Protein AF-A0A094E799-F1 (afdb_monomer_lite)

Foldseek 3Di:
DPCVVVVVVVVVVVVVPDLVPDPDRPPDLVVVLVCQLVVQLVVQLCQQVVQDDDDSVQSSCLSNCLLVVVPDHPDDLVVGDPSNNVSSVVNNVCNDPVNSVVVVVVVVVVVVVVVVVVVVVVVVD

Structure (mmCIF, N/CA/C/O backbone):
data_AF-A0A094E799-F1
#
_entry.id   AF-A0A094E799-F1
#
loop_
_atom_site.group_PDB
_atom_site.id
_atom_site.type_symbol
_atom_site.label_atom_id
_atom_site.label_alt_id
_atom_site.label_comp_id
_atom_site.label_asym_id
_atom_site.label_entity_id
_atom_site.label_seq_id
_atom_site.pdbx_PDB_ins_code
_atom_site.Cartn_x
_atom_site.Cartn_y
_atom_site.Cartn_z
_atom_site.occupancy
_atom_site.B_iso_or_equiv
_atom_site.auth_seq_id
_atom_site.auth_comp_id
_atom_site.auth_asym_id
_atom_site.auth_atom_id
_atom_site.pdbx_PDB_model_num
ATOM 1 N N . MET A 1 1 ? -32.078 24.630 -18.589 1.00 57.56 1 MET A N 1
ATOM 2 C CA . MET A 1 1 ? -30.905 25.441 -18.179 1.00 57.56 1 MET A CA 1
ATOM 3 C C . MET A 1 1 ? -30.217 24.934 -16.898 1.00 57.56 1 MET A C 1
ATOM 5 O O . MET A 1 1 ? -29.071 25.290 -16.691 1.00 57.56 1 MET A O 1
ATOM 9 N N . MET A 1 2 ? -30.836 24.049 -16.093 1.00 59.53 2 MET A N 1
ATOM 10 C CA . MET A 1 2 ? -30.282 23.563 -14.807 1.00 59.53 2 MET A CA 1
ATOM 11 C C . MET A 1 2 ? -29.354 22.329 -14.870 1.00 59.53 2 MET A C 1
ATOM 13 O O . MET A 1 2 ? -28.661 22.052 -13.902 1.00 59.53 2 MET A O 1
ATOM 17 N N . LEU A 1 3 ? -29.304 21.588 -15.987 1.00 65.38 3 LEU A N 1
ATOM 1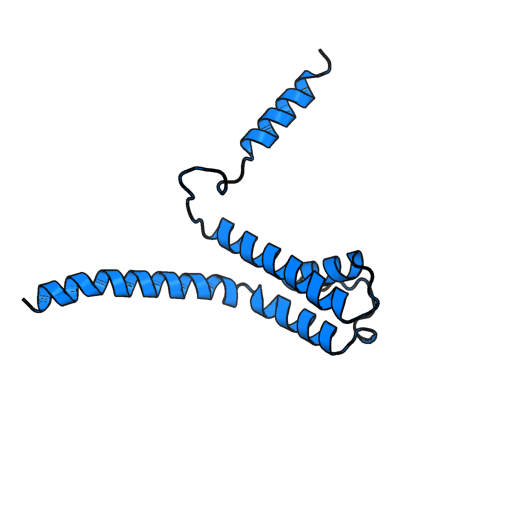8 C CA . LEU A 1 3 ? -28.514 20.344 -16.101 1.00 65.38 3 LEU A CA 1
ATOM 19 C C . LEU A 1 3 ? -27.135 20.515 -16.763 1.00 65.38 3 LEU A C 1
ATOM 21 O O . LEU A 1 3 ? -26.344 19.578 -16.760 1.00 65.38 3 LEU A O 1
ATOM 25 N N . LYS A 1 4 ? -26.819 21.702 -17.303 1.00 69.00 4 LYS A N 1
ATOM 26 C CA . LYS A 1 4 ? -25.503 22.000 -17.899 1.00 69.00 4 LYS A CA 1
ATOM 27 C C . LYS A 1 4 ? -24.317 21.706 -16.961 1.00 69.00 4 LYS A C 1
ATOM 29 O O . LYS A 1 4 ? -23.432 20.979 -17.398 1.00 69.00 4 LYS A O 1
ATOM 34 N N . PRO A 1 5 ? -24.318 22.131 -15.679 1.00 72.81 5 PRO A N 1
ATOM 35 C CA . PRO A 1 5 ? -23.196 21.829 -14.787 1.00 72.81 5 PRO A CA 1
ATOM 36 C C . PRO A 1 5 ? -23.013 20.323 -14.547 1.00 72.81 5 PRO A C 1
ATOM 38 O O . PRO A 1 5 ? -21.885 19.853 -14.468 1.00 72.81 5 PRO A O 1
ATOM 41 N N . PHE A 1 6 ? -24.094 19.537 -14.505 1.00 71.94 6 PHE A N 1
ATOM 42 C CA . PHE A 1 6 ? -24.000 18.079 -14.366 1.00 71.94 6 PHE A CA 1
ATOM 43 C C . PHE A 1 6 ? -23.422 17.405 -15.616 1.00 71.94 6 PHE A C 1
ATOM 45 O O . PHE A 1 6 ? -22.655 16.451 -15.501 1.00 71.94 6 PHE A O 1
ATOM 52 N N . VAL A 1 7 ? -23.757 17.913 -16.804 1.00 74.75 7 VAL A N 1
ATOM 53 C CA . VAL A 1 7 ? -23.215 17.422 -18.078 1.00 74.75 7 VAL A CA 1
ATOM 54 C C . VAL A 1 7 ? -21.727 17.765 -18.203 1.00 74.75 7 VAL A C 1
ATOM 56 O O . VAL A 1 7 ? -20.934 16.898 -18.566 1.00 74.75 7 VAL A O 1
ATOM 59 N N . ASP A 1 8 ? -21.317 18.972 -17.813 1.00 75.69 8 ASP A N 1
ATOM 60 C CA . ASP A 1 8 ? -19.907 19.385 -17.829 1.00 75.69 8 ASP A CA 1
ATOM 61 C C . ASP A 1 8 ? -19.062 18.594 -16.817 1.00 75.69 8 ASP A C 1
ATOM 63 O O . ASP A 1 8 ? -17.959 18.143 -17.141 1.00 75.69 8 ASP A O 1
ATOM 67 N N . VAL A 1 9 ? -19.607 18.329 -15.622 1.00 75.56 9 VAL A N 1
ATOM 68 C CA . VAL A 1 9 ? -18.997 17.432 -14.625 1.00 75.56 9 VAL A CA 1
ATOM 69 C C . VAL A 1 9 ? -18.879 16.010 -15.174 1.00 75.56 9 VAL A C 1
ATOM 71 O O . VAL A 1 9 ? -17.828 15.386 -15.038 1.00 75.56 9 VAL A O 1
ATOM 74 N N . TRP A 1 10 ? -19.905 15.500 -15.859 1.00 72.94 10 TRP A N 1
ATOM 75 C CA . TRP A 1 10 ? -19.864 14.177 -16.485 1.00 72.94 10 TRP A CA 1
ATOM 76 C C . TRP A 1 10 ? -18.783 14.076 -17.571 1.00 72.94 10 TRP A C 1
ATOM 78 O O . TRP A 1 10 ? -18.070 13.072 -17.649 1.00 72.94 10 TRP A O 1
ATOM 88 N N . HIS A 1 11 ? -18.598 15.125 -18.375 1.00 69.50 11 HIS A N 1
ATOM 89 C CA . HIS A 1 11 ? -17.517 15.190 -19.359 1.00 69.50 11 HIS A CA 1
ATOM 90 C C . HIS A 1 11 ? -16.130 15.270 -18.703 1.00 69.50 11 HIS A C 1
ATOM 92 O O . HIS A 1 11 ? -15.216 14.588 -19.170 1.00 69.50 11 HIS A O 1
ATOM 98 N N . HIS A 1 12 ? -15.979 15.999 -17.592 1.00 69.12 12 HIS A N 1
ATOM 99 C CA . HIS A 1 12 ? -14.737 16.038 -16.806 1.00 69.12 12 HIS A CA 1
ATOM 100 C C . HIS A 1 12 ? -14.394 14.680 -16.179 1.00 69.12 12 HIS A C 1
ATOM 102 O O . HIS A 1 12 ? -13.254 14.221 -16.258 1.00 69.12 12 HIS A O 1
ATOM 108 N N . VAL A 1 13 ? -15.387 13.987 -15.617 1.00 67.56 13 VAL A N 1
ATOM 109 C CA . VAL A 1 13 ? -15.223 12.642 -15.044 1.00 67.56 13 VAL A CA 1
ATOM 110 C C . VAL A 1 13 ? -14.862 11.625 -16.129 1.00 67.56 13 VAL A C 1
ATOM 112 O O . VAL A 1 13 ? -13.985 10.786 -15.934 1.00 67.56 13 VAL A O 1
ATOM 115 N N . LYS A 1 14 ? -15.478 11.723 -17.312 1.00 62.44 14 LYS A N 1
ATOM 116 C CA . LYS A 1 14 ? -15.166 10.852 -18.454 1.00 62.44 14 LYS A CA 1
ATOM 117 C C . LYS A 1 14 ? -13.791 11.151 -19.067 1.00 62.44 14 LYS A C 1
ATOM 119 O O . LYS A 1 14 ? -13.183 10.239 -19.627 1.00 62.44 14 LYS A O 1
ATOM 124 N N . ALA A 1 15 ? -13.304 12.391 -18.957 1.00 62.28 15 ALA A N 1
ATOM 125 C CA . ALA A 1 15 ? -11.962 12.807 -19.370 1.00 62.28 15 ALA A CA 1
ATOM 126 C C . ALA A 1 15 ? -10.875 12.365 -18.377 1.00 62.28 15 ALA A C 1
ATOM 128 O O . ALA A 1 15 ? -9.779 12.011 -18.803 1.00 62.28 15 ALA A O 1
ATOM 129 N N . MET A 1 16 ? -11.201 12.239 -17.086 1.00 59.53 16 MET A N 1
ATOM 130 C CA . MET A 1 16 ? -10.401 11.505 -16.094 1.00 59.53 16 MET A CA 1
ATOM 131 C C . MET A 1 16 ? -10.486 9.982 -16.287 1.00 59.53 16 MET A C 1
ATOM 133 O O . MET A 1 16 ? -10.389 9.221 -15.325 1.00 59.53 16 MET A O 1
ATOM 137 N N . LYS A 1 17 ? -10.666 9.501 -17.527 1.00 55.44 17 LYS A N 1
ATOM 138 C CA . LYS A 1 17 ? -10.564 8.074 -17.812 1.00 55.44 17 LYS A CA 1
ATOM 139 C C . LYS A 1 17 ? -9.126 7.657 -17.514 1.00 55.44 17 LYS A C 1
ATOM 141 O O . LYS A 1 17 ? -8.200 8.113 -18.187 1.00 55.44 17 LYS A O 1
ATOM 146 N N . PRO A 1 18 ? -8.914 6.799 -16.519 1.00 57.00 18 PRO A N 1
ATOM 147 C CA . PRO A 1 18 ? -7.571 6.416 -16.147 1.00 57.00 18 PRO A CA 1
ATOM 148 C C . PRO A 1 18 ? -6.931 5.614 -17.288 1.00 57.00 18 PRO A C 1
ATOM 150 O O . PRO A 1 18 ? -7.583 4.812 -17.963 1.00 57.00 18 PRO A O 1
ATOM 153 N N . SER A 1 19 ? -5.637 5.856 -17.513 1.00 52.94 19 SER A N 1
ATOM 154 C CA . SER A 1 19 ? -4.846 5.330 -18.643 1.00 52.94 19 SER A CA 1
ATOM 155 C C . SER A 1 19 ? -4.924 3.800 -18.814 1.00 52.94 19 SER A C 1
ATOM 157 O O . SER A 1 19 ? -4.703 3.277 -19.905 1.00 52.94 19 SER A O 1
ATOM 159 N N . PHE A 1 20 ? -5.322 3.070 -17.766 1.00 53.69 20 PHE A N 1
ATOM 160 C CA . PHE A 1 20 ? -5.500 1.618 -17.797 1.00 53.69 20 PHE A CA 1
ATOM 161 C C . PHE A 1 20 ? -6.601 1.121 -18.749 1.00 53.69 20 PHE A C 1
ATOM 163 O O . PHE A 1 20 ? -6.562 -0.038 -19.145 1.00 53.69 20 PHE A O 1
ATOM 170 N N . LEU A 1 21 ? -7.568 1.962 -19.141 1.00 55.44 21 LEU A N 1
ATOM 171 C CA . LEU A 1 21 ? -8.660 1.577 -20.054 1.00 55.44 21 LEU A CA 1
ATOM 172 C C . LEU A 1 21 ? -8.383 1.958 -21.523 1.00 55.44 21 LEU A C 1
ATOM 174 O O . LEU A 1 21 ? -9.285 1.938 -22.363 1.00 55.44 21 LEU A O 1
ATOM 178 N N . SER A 1 22 ? -7.147 2.348 -21.843 1.00 53.16 22 SER A N 1
ATOM 179 C CA . SER A 1 22 ? -6.720 2.646 -23.209 1.00 53.16 22 SER A CA 1
ATOM 180 C C . SER A 1 22 ? -6.119 1.407 -23.878 1.00 53.16 22 SER A C 1
ATOM 182 O O . SER A 1 22 ? -5.351 0.670 -23.267 1.00 53.16 22 SER A O 1
ATOM 184 N N . ARG A 1 23 ? -6.407 1.206 -25.173 1.00 55.06 23 ARG A N 1
ATOM 185 C CA . ARG A 1 23 ? -5.874 0.105 -26.009 1.00 55.06 23 ARG A CA 1
ATOM 186 C C . ARG A 1 23 ? -4.338 0.068 -26.107 1.00 55.06 23 ARG A C 1
ATOM 188 O O . ARG A 1 23 ? -3.795 -0.915 -26.598 1.00 55.06 23 ARG A O 1
ATOM 195 N N . LYS A 1 24 ? -3.644 1.124 -25.668 1.00 51.53 24 LYS A N 1
ATOM 196 C CA . LYS A 1 24 ? -2.181 1.191 -25.546 1.00 51.53 24 LYS A CA 1
ATOM 197 C C . LYS A 1 24 ? -1.825 1.547 -24.096 1.00 51.53 24 LYS A C 1
ATOM 199 O O . LYS A 1 24 ? -1.644 2.730 -23.808 1.00 51.53 24 LYS A O 1
ATOM 204 N N . PRO A 1 25 ? -1.781 0.573 -23.171 1.00 54.31 25 PRO A N 1
ATOM 205 C CA . PRO A 1 25 ? -1.418 0.844 -21.788 1.00 54.31 25 PRO A CA 1
ATOM 206 C C . PRO A 1 25 ? 0.038 1.314 -21.740 1.00 54.31 25 PRO A C 1
ATOM 208 O O . PRO A 1 25 ? 0.969 0.543 -21.962 1.00 54.31 25 PRO A O 1
ATOM 211 N N . HIS A 1 26 ? 0.241 2.603 -21.477 1.00 57.41 26 HIS A N 1
ATOM 212 C CA . HIS A 1 26 ? 1.562 3.115 -21.145 1.00 57.41 26 HIS A CA 1
ATOM 213 C C . HIS A 1 26 ? 1.805 2.784 -19.672 1.00 57.41 26 HIS A C 1
ATOM 215 O O . HIS A 1 26 ? 1.191 3.388 -18.789 1.00 57.41 26 HIS A O 1
ATOM 221 N N . PHE A 1 27 ? 2.642 1.778 -19.405 1.00 63.16 27 PHE A N 1
ATOM 222 C CA . PHE A 1 27 ? 3.041 1.393 -18.051 1.00 63.16 27 PHE A CA 1
ATOM 223 C C . PHE A 1 27 ? 3.899 2.503 -17.435 1.00 63.16 27 PHE A C 1
ATOM 225 O O . PHE A 1 27 ? 5.126 2.470 -17.459 1.00 63.16 27 PHE A O 1
ATOM 232 N N . ASN A 1 28 ? 3.230 3.520 -16.900 1.00 76.19 28 ASN A N 1
ATOM 233 C CA . ASN A 1 28 ? 3.860 4.560 -16.108 1.00 76.19 28 ASN A CA 1
ATOM 234 C C . ASN A 1 28 ? 4.189 4.013 -14.723 1.00 76.19 28 ASN A C 1
ATOM 236 O O . ASN A 1 28 ? 3.360 3.348 -14.098 1.00 76.19 28 ASN A O 1
ATOM 240 N N . PHE A 1 29 ? 5.367 4.378 -14.217 1.00 79.75 29 PHE A N 1
ATOM 241 C CA . PHE A 1 29 ? 5.786 4.072 -12.849 1.00 79.75 29 PHE A CA 1
ATOM 242 C C . PHE A 1 29 ? 4.703 4.444 -11.826 1.00 79.75 29 PHE A C 1
ATOM 244 O O . PHE A 1 29 ? 4.348 3.636 -10.977 1.00 79.75 29 PHE A O 1
ATOM 251 N N . ILE A 1 30 ? 4.106 5.628 -11.989 1.00 82.94 30 ILE A N 1
ATOM 252 C CA . ILE A 1 30 ? 3.041 6.152 -11.127 1.00 82.94 30 ILE A CA 1
ATOM 253 C C . ILE A 1 30 ? 1.822 5.217 -11.098 1.00 82.94 30 ILE A C 1
ATOM 255 O O . ILE A 1 30 ? 1.265 4.953 -10.038 1.00 82.94 30 ILE A O 1
ATOM 259 N N . THR A 1 31 ? 1.412 4.679 -12.248 1.00 83.25 31 THR A N 1
ATOM 260 C CA . THR A 1 31 ? 0.252 3.784 -12.326 1.00 83.25 31 THR A CA 1
ATOM 261 C C . THR A 1 31 ? 0.524 2.477 -11.587 1.00 83.25 31 THR A C 1
ATOM 263 O O . THR A 1 31 ? -0.293 2.064 -10.771 1.00 83.25 31 THR A O 1
ATOM 266 N N . VAL A 1 32 ? 1.687 1.860 -11.817 1.00 85.50 32 VAL A N 1
ATOM 267 C CA . VAL A 1 32 ? 2.089 0.618 -11.133 1.00 85.50 32 VAL A CA 1
ATOM 268 C C . VAL A 1 32 ? 2.216 0.838 -9.625 1.00 85.50 32 VAL A C 1
ATOM 270 O O . VAL A 1 32 ? 1.739 0.021 -8.844 1.00 85.50 32 VAL A O 1
ATOM 273 N N . HIS A 1 33 ? 2.790 1.968 -9.217 1.00 87.06 33 HIS A N 1
ATOM 274 C CA . HIS A 1 33 ? 2.924 2.354 -7.817 1.00 87.06 33 HIS A CA 1
ATOM 275 C C . HIS A 1 33 ? 1.566 2.483 -7.110 1.00 87.06 33 HIS A C 1
ATOM 277 O O . HIS A 1 33 ? 1.379 1.917 -6.034 1.00 87.06 33 HIS A O 1
ATOM 283 N N . TYR A 1 34 ? 0.586 3.155 -7.724 1.00 88.25 34 TYR A N 1
ATOM 284 C CA . TYR A 1 34 ? -0.756 3.244 -7.143 1.00 88.25 34 TYR A CA 1
ATOM 285 C C . TYR A 1 34 ? -1.461 1.889 -7.083 1.00 88.25 34 TYR A C 1
ATOM 287 O O . TYR A 1 34 ? -2.081 1.581 -6.067 1.00 88.25 34 TYR A O 1
ATOM 295 N N . PHE A 1 35 ? -1.338 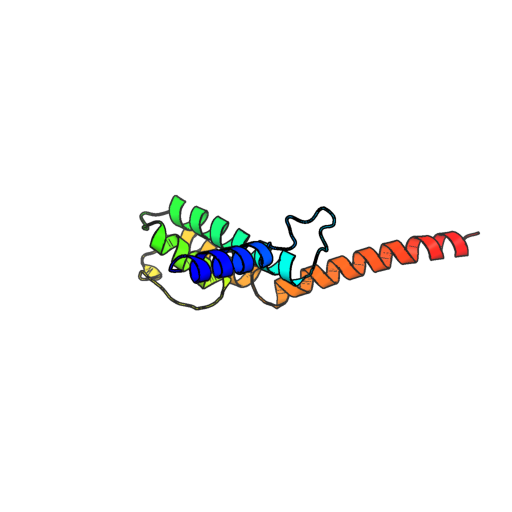1.055 -8.121 1.00 89.50 35 PHE A N 1
ATOM 296 C CA . PHE A 1 35 ? -1.877 -0.308 -8.085 1.00 89.50 35 PHE A CA 1
ATOM 297 C C . PHE A 1 35 ? -1.256 -1.142 -6.962 1.00 89.50 35 PHE A C 1
ATOM 299 O O . PHE A 1 35 ? -1.974 -1.885 -6.297 1.00 89.50 35 PHE A O 1
ATOM 306 N N . TRP A 1 36 ? 0.047 -0.991 -6.721 1.00 90.31 36 TRP A N 1
ATOM 307 C CA . TRP A 1 36 ? 0.750 -1.674 -5.640 1.00 90.31 36 TRP A CA 1
ATOM 308 C C . TRP A 1 36 ? 0.228 -1.263 -4.260 1.00 90.31 36 TRP A C 1
ATOM 310 O O . TRP A 1 36 ? -0.148 -2.125 -3.469 1.00 90.31 36 TRP A O 1
ATOM 320 N N . ILE A 1 37 ? 0.131 0.044 -3.991 1.00 92.19 37 ILE A N 1
ATOM 321 C CA . ILE A 1 37 ? -0.352 0.557 -2.699 1.00 92.19 37 ILE A CA 1
ATOM 322 C C . ILE A 1 37 ? -1.817 0.180 -2.468 1.00 92.19 37 ILE A C 1
ATOM 324 O O . ILE A 1 37 ? -2.157 -0.321 -1.399 1.00 92.19 37 ILE A O 1
ATOM 328 N N . ILE A 1 38 ? -2.689 0.391 -3.459 1.00 93.12 38 ILE A N 1
ATOM 329 C CA . ILE A 1 38 ? -4.119 0.073 -3.337 1.00 93.12 38 ILE A CA 1
ATOM 330 C C . ILE A 1 38 ? -4.315 -1.440 -3.192 1.00 93.12 38 ILE A C 1
ATOM 332 O O . ILE A 1 38 ? -5.092 -1.881 -2.348 1.00 93.12 38 ILE A O 1
ATOM 336 N N . GLY A 1 39 ? -3.584 -2.242 -3.970 1.00 93.81 39 GLY A N 1
ATOM 337 C CA . GLY A 1 39 ? -3.620 -3.699 -3.881 1.00 93.81 39 GLY A CA 1
ATOM 338 C C . GLY A 1 39 ? -3.197 -4.202 -2.502 1.00 93.81 39 GLY A C 1
ATOM 339 O O . GLY A 1 39 ? -3.917 -4.996 -1.900 1.00 93.81 39 GLY A O 1
ATOM 340 N N . LEU A 1 40 ? -2.084 -3.697 -1.961 1.00 94.19 40 LEU A N 1
ATOM 341 C CA . LEU A 1 40 ? -1.624 -4.050 -0.616 1.00 94.19 40 LEU A CA 1
ATOM 342 C C . LEU A 1 40 ? -2.572 -3.569 0.483 1.00 94.19 40 LEU A C 1
ATOM 344 O O . LEU A 1 40 ? -2.792 -4.311 1.435 1.00 94.19 40 LEU A O 1
ATOM 348 N N . ALA A 1 41 ? -3.178 -2.388 0.350 1.00 94.62 41 ALA A N 1
ATOM 349 C CA . ALA A 1 41 ? -4.156 -1.897 1.320 1.00 94.62 41 ALA A CA 1
ATOM 350 C C . ALA A 1 41 ? -5.402 -2.795 1.368 1.00 94.62 41 ALA A C 1
ATOM 352 O O . ALA A 1 41 ? -5.875 -3.145 2.450 1.00 94.62 41 ALA A O 1
ATOM 353 N N . LEU A 1 42 ? -5.905 -3.228 0.206 1.00 94.94 42 LEU A N 1
ATOM 354 C CA . LEU A 1 42 ? -7.041 -4.146 0.128 1.00 94.94 42 LEU A CA 1
ATOM 355 C C . LEU A 1 42 ? -6.680 -5.537 0.661 1.00 94.94 42 LEU A C 1
ATOM 357 O O . LEU A 1 42 ? -7.414 -6.068 1.495 1.00 94.94 42 LEU A O 1
ATOM 361 N N . LEU A 1 43 ? -5.539 -6.101 0.256 1.00 93.88 43 LEU A N 1
ATOM 362 C CA . LEU A 1 43 ? -5.065 -7.393 0.764 1.00 93.88 43 LEU A CA 1
ATOM 363 C C . LEU A 1 43 ? -4.834 -7.356 2.279 1.00 93.88 43 LEU A C 1
ATOM 365 O O . LEU A 1 43 ? -5.292 -8.244 2.997 1.00 93.88 43 LEU A O 1
ATOM 369 N N . GLY A 1 44 ? -4.192 -6.300 2.776 1.00 92.38 44 GLY A N 1
ATOM 370 C CA . GLY A 1 44 ? -3.991 -6.058 4.201 1.00 92.38 44 GLY A CA 1
ATOM 371 C C . GLY A 1 44 ? -5.308 -5.971 4.967 1.00 92.38 44 GLY A C 1
ATOM 372 O O . GLY A 1 44 ? -5.438 -6.589 6.021 1.00 92.38 44 GLY A O 1
ATOM 373 N N . SER A 1 45 ? -6.315 -5.285 4.413 1.00 93.00 45 SER A N 1
ATOM 374 C CA . SER A 1 45 ? -7.632 -5.165 5.055 1.00 93.00 45 SER A CA 1
ATOM 375 C C . SER A 1 45 ? -8.319 -6.522 5.224 1.00 93.00 45 SER A C 1
ATOM 377 O O . SER A 1 45 ? -8.902 -6.790 6.272 1.00 93.00 45 SER A O 1
ATOM 379 N N . ILE A 1 46 ? -8.192 -7.411 4.233 1.00 92.88 46 ILE A N 1
ATOM 380 C CA . ILE A 1 46 ? -8.757 -8.766 4.271 1.00 92.88 46 ILE A CA 1
ATOM 381 C C . ILE A 1 46 ? -8.012 -9.623 5.303 1.00 92.88 46 ILE A C 1
ATOM 383 O O . ILE A 1 46 ? -8.641 -10.308 6.111 1.00 92.88 46 ILE A O 1
ATOM 387 N N . LEU A 1 47 ? -6.678 -9.568 5.325 1.00 91.81 47 LEU A N 1
ATOM 388 C CA . LEU A 1 47 ? -5.866 -10.325 6.285 1.00 91.81 47 LEU A CA 1
ATOM 389 C C . LEU A 1 47 ? -6.154 -9.916 7.735 1.00 91.81 47 LEU A C 1
ATOM 391 O O . LEU A 1 47 ? -6.306 -10.778 8.600 1.00 91.81 47 LEU A O 1
ATOM 395 N N . VAL A 1 48 ? -6.278 -8.613 7.995 1.00 91.56 48 VAL A N 1
ATOM 396 C CA . VAL A 1 48 ? -6.591 -8.093 9.333 1.00 91.56 48 VAL A CA 1
ATOM 397 C C . VAL A 1 48 ? -8.030 -8.430 9.727 1.00 91.56 48 VAL A C 1
ATOM 399 O O . VAL A 1 48 ? -8.272 -8.812 10.869 1.00 91.56 48 VAL A O 1
ATOM 402 N N . PHE A 1 49 ? -8.983 -8.352 8.796 1.00 90.75 49 PHE A N 1
ATOM 403 C CA . PHE A 1 49 ? -10.387 -8.671 9.067 1.00 90.75 49 PHE A CA 1
ATOM 404 C C . PHE A 1 49 ? -10.620 -10.160 9.368 1.00 90.75 49 PHE A C 1
ATOM 406 O O . PHE A 1 49 ? -11.368 -10.497 10.276 1.00 90.75 49 PHE A O 1
ATOM 413 N N . THR A 1 50 ? -9.971 -11.064 8.631 1.00 86.12 50 THR A N 1
ATOM 414 C CA . THR A 1 50 ? -10.200 -12.519 8.763 1.00 86.12 50 THR A CA 1
ATOM 415 C C . THR A 1 50 ? -9.691 -13.121 10.073 1.00 86.12 50 THR A C 1
ATOM 417 O O . THR A 1 50 ? -10.141 -14.194 10.466 1.00 86.12 50 THR A O 1
ATOM 420 N N . THR A 1 51 ? -8.764 -12.453 10.759 1.00 80.94 51 THR A N 1
ATOM 421 C CA . THR A 1 51 ? -8.051 -13.006 11.925 1.00 80.94 51 THR A CA 1
ATOM 422 C C . THR A 1 51 ? -8.490 -12.456 13.282 1.00 80.94 51 THR A C 1
ATOM 424 O O . THR A 1 51 ? -7.948 -12.871 14.311 1.00 80.94 51 THR A O 1
ATOM 427 N N . GLY A 1 52 ? -9.494 -11.575 13.331 1.00 74.75 52 GLY A N 1
ATOM 428 C CA . GLY A 1 52 ? -10.018 -11.054 14.595 1.00 74.75 52 GLY A CA 1
ATOM 429 C C . GLY A 1 52 ? -11.395 -10.406 14.473 1.00 74.75 52 GLY A C 1
ATOM 430 O O . GLY A 1 52 ? -11.897 -10.175 13.378 1.00 74.75 52 GLY A O 1
ATOM 431 N N . GLN A 1 53 ? -12.010 -10.083 15.613 1.00 79.44 53 GLN A N 1
ATOM 432 C CA . GLN A 1 53 ? -13.325 -9.430 15.677 1.00 79.44 53 GLN A CA 1
ATOM 433 C C . GLN A 1 53 ? -13.235 -7.906 15.481 1.00 79.44 53 GLN A C 1
ATOM 435 O O . GLN A 1 53 ? -13.734 -7.128 16.291 1.00 79.44 53 GLN A O 1
ATOM 440 N N . LEU A 1 54 ? -12.575 -7.467 14.409 1.00 87.12 54 LEU A N 1
ATOM 441 C CA . LEU A 1 54 ? -12.553 -6.058 14.019 1.00 87.12 54 LEU A CA 1
ATOM 442 C C . LEU A 1 54 ? -13.666 -5.762 13.021 1.00 87.12 54 LEU A C 1
ATOM 444 O O . LEU A 1 54 ? -13.942 -6.554 12.118 1.00 87.12 54 LEU A O 1
ATOM 448 N N . LYS A 1 55 ? -14.276 -4.579 13.132 1.00 90.81 55 LYS A N 1
ATOM 449 C CA . LYS A 1 55 ? -15.158 -4.096 12.068 1.00 90.81 55 LYS A CA 1
ATOM 450 C C . LYS A 1 55 ? -14.324 -3.922 10.803 1.00 90.81 55 LYS A C 1
ATOM 452 O O . LYS A 1 55 ? -13.199 -3.429 10.852 1.00 90.81 55 LYS A O 1
ATOM 457 N N . TYR A 1 56 ? -14.893 -4.274 9.653 1.00 90.75 56 TYR A N 1
ATOM 458 C CA . TYR A 1 56 ? -14.182 -4.176 8.375 1.00 90.75 56 TYR A CA 1
ATOM 459 C C . TYR A 1 56 ? -13.669 -2.755 8.085 1.00 90.75 56 TYR A C 1
ATOM 461 O O . TYR A 1 56 ? -12.586 -2.587 7.537 1.00 90.75 56 TYR A O 1
ATOM 469 N N . ILE A 1 57 ? -14.415 -1.730 8.508 1.00 92.94 57 ILE A N 1
ATOM 470 C CA . ILE A 1 57 ? -14.026 -0.320 8.357 1.00 92.94 57 ILE A CA 1
ATOM 471 C C . ILE A 1 57 ? -12.738 -0.022 9.134 1.00 92.94 57 ILE A C 1
ATOM 473 O O . ILE A 1 57 ? -11.843 0.626 8.598 1.00 92.94 57 ILE A O 1
ATOM 477 N N . ASP A 1 58 ? -12.615 -0.551 10.353 1.00 92.06 58 ASP A N 1
ATOM 478 C CA . ASP A 1 58 ? -11.415 -0.394 11.175 1.00 92.06 58 ASP A CA 1
ATOM 479 C C . ASP A 1 58 ? -10.237 -1.140 10.545 1.00 92.06 58 ASP A C 1
ATOM 481 O O . ASP A 1 58 ? -9.154 -0.580 10.411 1.00 92.06 58 ASP A O 1
ATOM 485 N N . ALA A 1 59 ? -10.459 -2.366 10.062 1.00 92.62 59 ALA A N 1
ATOM 486 C CA . ALA A 1 59 ? -9.435 -3.145 9.365 1.00 92.62 59 ALA A CA 1
ATOM 487 C C . ALA A 1 59 ? -8.941 -2.454 8.079 1.00 92.62 59 ALA A C 1
ATOM 489 O O . ALA A 1 59 ? -7.740 -2.436 7.804 1.00 92.62 59 ALA A O 1
ATOM 490 N N . LEU A 1 60 ? -9.846 -1.851 7.303 1.00 94.38 60 LEU A N 1
ATOM 491 C CA . LEU A 1 60 ? -9.499 -1.086 6.107 1.00 94.38 60 LEU A CA 1
ATOM 492 C C . LEU A 1 60 ? -8.738 0.195 6.458 1.00 94.38 60 LEU A C 1
ATOM 494 O O . LEU A 1 60 ? -7.760 0.526 5.785 1.00 94.38 60 LEU A O 1
ATOM 498 N N . PHE A 1 61 ? -9.150 0.899 7.512 1.00 94.25 61 PHE A N 1
ATOM 499 C CA . PHE A 1 61 ? -8.458 2.096 7.981 1.00 94.25 61 PHE A CA 1
ATOM 500 C C . PHE A 1 61 ? -7.040 1.764 8.456 1.00 94.25 61 PHE A C 1
ATOM 502 O O . PHE A 1 61 ? -6.086 2.414 8.038 1.00 94.25 61 PHE A O 1
ATOM 509 N N . PHE A 1 62 ? -6.878 0.696 9.238 1.00 93.44 62 PHE A N 1
ATOM 510 C CA . PHE A 1 62 ? -5.568 0.212 9.662 1.00 93.44 62 PHE A CA 1
ATOM 511 C C . PHE A 1 62 ? -4.689 -0.195 8.481 1.00 93.44 62 PHE A C 1
ATOM 513 O O . PHE A 1 62 ? -3.552 0.253 8.382 1.00 93.44 62 PHE A O 1
ATOM 520 N N . ALA A 1 63 ? -5.202 -1.001 7.549 1.00 94.25 63 ALA A N 1
ATOM 521 C CA . ALA A 1 63 ? -4.412 -1.466 6.413 1.00 94.25 63 ALA A CA 1
ATOM 522 C C . ALA A 1 63 ? -4.009 -0.322 5.469 1.00 94.25 63 ALA A C 1
ATOM 524 O O . ALA A 1 63 ? -2.858 -0.255 5.032 1.00 94.25 63 ALA A O 1
ATOM 525 N N . SER A 1 64 ? -4.932 0.598 5.175 1.00 94.88 64 SER A N 1
ATOM 526 C CA . SER A 1 64 ? -4.638 1.778 4.354 1.00 94.88 64 SER A CA 1
ATOM 527 C C . SER A 1 64 ? -3.692 2.749 5.063 1.00 94.88 64 SER A C 1
ATOM 529 O O . SER A 1 64 ? -2.744 3.216 4.435 1.00 94.88 64 SER A O 1
ATOM 531 N N . GLY A 1 65 ? -3.878 2.984 6.364 1.00 93.81 65 GLY A N 1
ATOM 532 C CA . GLY A 1 65 ? -2.995 3.796 7.203 1.00 93.81 65 GLY A CA 1
ATOM 533 C C . GLY A 1 65 ? -1.589 3.210 7.344 1.00 93.81 65 GLY A C 1
ATOM 534 O O . GLY A 1 65 ? -0.613 3.954 7.303 1.00 93.81 65 GLY A O 1
ATOM 535 N N . SER A 1 66 ? -1.463 1.885 7.426 1.00 93.88 66 SER A N 1
ATOM 536 C CA . SER A 1 66 ? -0.183 1.172 7.371 1.00 93.88 66 SER A CA 1
ATOM 537 C C . SER A 1 66 ? 0.486 1.318 6.002 1.00 93.88 66 SER A C 1
ATOM 539 O O . SER A 1 66 ? 1.672 1.628 5.928 1.00 93.88 66 SER A O 1
ATOM 541 N N . CYS A 1 67 ? -0.263 1.162 4.906 1.00 94.25 67 CYS A N 1
ATOM 542 C CA . CYS A 1 67 ? 0.280 1.302 3.551 1.00 94.25 67 CYS A CA 1
ATOM 543 C C . CYS A 1 67 ? 0.753 2.731 3.242 1.00 94.25 67 CYS A C 1
ATOM 545 O O . CYS A 1 67 ? 1.733 2.901 2.517 1.00 94.25 67 CYS A O 1
ATOM 547 N N . THR A 1 68 ? 0.083 3.747 3.790 1.00 92.62 68 THR A N 1
ATOM 548 C CA . THR A 1 68 ? 0.450 5.166 3.639 1.00 92.62 68 THR A CA 1
ATOM 549 C C . THR A 1 68 ? 1.348 5.689 4.757 1.00 92.62 68 THR A C 1
ATOM 551 O O . THR A 1 68 ? 1.782 6.835 4.690 1.00 92.62 68 THR A O 1
ATOM 554 N N . GLN A 1 69 ? 1.655 4.855 5.756 1.00 91.19 69 GLN A N 1
ATOM 555 C CA . GLN A 1 69 ? 2.483 5.188 6.918 1.00 91.19 69 GLN A CA 1
ATOM 556 C C . GLN A 1 69 ? 1.941 6.369 7.745 1.00 91.19 69 GLN A C 1
ATOM 558 O O . GLN A 1 69 ? 2.702 7.132 8.332 1.00 91.19 69 GLN A O 1
ATOM 563 N N . SER A 1 70 ? 0.615 6.512 7.825 1.00 90.69 70 SER A N 1
ATOM 564 C CA . SER A 1 70 ? -0.031 7.580 8.599 1.00 90.69 70 SER A CA 1
ATOM 565 C C . SER A 1 70 ? 0.082 7.385 10.116 1.00 90.69 70 SER A C 1
ATOM 567 O O . SER A 1 70 ? -0.013 8.366 10.849 1.00 90.69 70 SER A O 1
ATOM 569 N N . GLY A 1 71 ? 0.217 6.139 10.590 1.00 87.12 71 GLY A N 1
ATOM 570 C CA . GLY A 1 71 ? 0.358 5.815 12.018 1.00 87.12 71 GLY A CA 1
ATOM 571 C C . GLY A 1 71 ? -0.897 6.035 12.875 1.00 87.12 71 GLY A C 1
ATOM 572 O O . GLY A 1 71 ? -0.792 6.117 14.096 1.00 87.12 71 GLY A O 1
ATOM 573 N N . LEU A 1 72 ? -2.074 6.161 12.255 1.00 90.25 72 LEU A N 1
ATOM 574 C CA . LEU A 1 72 ? -3.344 6.359 12.954 1.00 90.25 72 LEU A CA 1
ATOM 575 C C . LEU A 1 72 ? -3.982 5.017 13.332 1.00 90.25 72 LEU A C 1
ATOM 577 O O . LEU A 1 72 ? -4.076 4.116 12.501 1.00 90.25 72 LEU A O 1
ATOM 581 N N . ASN A 1 73 ? -4.489 4.932 14.564 1.00 90.75 73 ASN A N 1
ATOM 582 C CA . ASN A 1 73 ? -5.092 3.724 15.124 1.00 90.75 73 ASN A CA 1
ATOM 583 C C . ASN A 1 73 ? -6.574 3.973 15.451 1.00 90.75 73 ASN A C 1
ATOM 585 O O . ASN A 1 73 ? -6.878 4.890 16.213 1.00 90.75 73 ASN A O 1
ATOM 589 N N . THR A 1 74 ? -7.496 3.174 14.901 1.00 90.06 74 THR A N 1
ATOM 590 C CA . THR A 1 74 ? -8.940 3.274 15.224 1.00 90.06 74 THR A CA 1
ATOM 591 C C . THR A 1 74 ? -9.319 2.510 16.487 1.00 90.06 74 THR A C 1
ATOM 593 O O . THR A 1 74 ? -10.246 2.902 17.191 1.00 90.06 74 THR A O 1
ATOM 596 N N . VAL A 1 75 ? -8.579 1.445 16.795 1.00 89.12 75 VAL A N 1
ATOM 597 C CA . VAL A 1 75 ? -8.633 0.726 18.071 1.00 89.12 75 VAL A CA 1
ATOM 598 C C . VAL A 1 75 ? -7.248 0.690 18.704 1.00 89.12 75 VAL A C 1
ATOM 600 O O . VAL A 1 75 ? -6.246 0.985 18.056 1.00 89.12 75 VAL A O 1
ATOM 603 N N . ASN A 1 76 ? -7.163 0.332 19.978 1.00 89.94 76 ASN A N 1
ATOM 604 C CA . ASN A 1 76 ? -5.869 0.184 20.624 1.00 89.94 76 ASN A C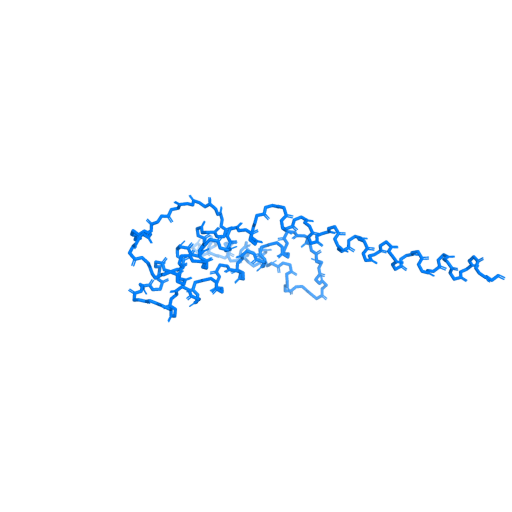A 1
ATOM 605 C C . ASN A 1 76 ? -5.093 -0.996 20.010 1.00 89.94 76 ASN A C 1
ATOM 607 O O . ASN A 1 76 ? -5.602 -2.111 19.911 1.00 89.94 76 ASN A O 1
ATOM 611 N N . PHE A 1 77 ? -3.848 -0.745 19.602 1.00 87.69 77 PHE A N 1
ATOM 612 C CA . PHE A 1 77 ? -3.014 -1.724 18.903 1.00 87.69 77 PHE A CA 1
ATOM 613 C C . PHE A 1 77 ? -2.658 -2.932 19.785 1.00 87.69 77 PHE A C 1
ATOM 615 O O . PHE A 1 77 ? -2.513 -4.041 19.278 1.00 87.69 77 PHE A O 1
ATOM 622 N N . ASN A 1 78 ? -2.572 -2.734 21.105 1.00 89.69 78 ASN A N 1
ATOM 623 C CA . ASN A 1 78 ? -2.279 -3.807 22.063 1.00 89.69 78 ASN A CA 1
ATOM 624 C C . ASN A 1 78 ? -3.417 -4.827 22.196 1.00 89.69 78 ASN A C 1
ATOM 626 O O . ASN A 1 78 ? -3.162 -5.964 22.580 1.00 89.69 78 ASN A O 1
ATOM 630 N N . ASP A 1 79 ? -4.646 -4.437 21.851 1.00 89.12 79 ASP A N 1
ATOM 631 C CA . ASP A 1 79 ? -5.817 -5.316 21.924 1.00 89.12 79 ASP A CA 1
ATOM 632 C C . ASP A 1 79 ? -5.963 -6.182 20.654 1.00 89.12 79 ASP A C 1
ATOM 634 O O . ASP A 1 79 ? -6.828 -7.056 20.579 1.00 89.12 79 ASP A O 1
ATOM 638 N N . LEU A 1 80 ? -5.117 -5.952 19.640 1.00 88.88 80 LEU A N 1
ATOM 639 C CA . LEU A 1 80 ? -5.101 -6.714 18.393 1.00 88.88 80 LEU A CA 1
ATOM 640 C C . LEU A 1 80 ? -4.404 -8.063 18.566 1.00 88.88 80 LEU A C 1
ATOM 642 O O . LEU A 1 80 ? -3.434 -8.200 19.310 1.00 88.88 80 LEU A O 1
ATOM 646 N N . ASN A 1 81 ? -4.834 -9.048 17.779 1.00 91.25 81 ASN A N 1
ATOM 647 C CA . ASN A 1 81 ? -4.169 -10.346 17.708 1.00 91.25 81 ASN A CA 1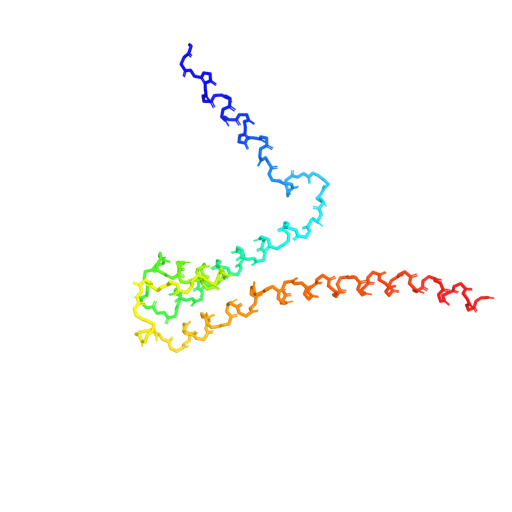
ATOM 648 C C . ASN A 1 81 ? -2.733 -10.181 17.175 1.00 91.25 81 ASN A C 1
ATOM 650 O O . ASN A 1 81 ? -2.495 -9.402 16.250 1.00 91.25 81 ASN A O 1
ATOM 654 N N . THR A 1 82 ? -1.779 -10.959 17.689 1.00 91.38 82 THR A N 1
ATOM 655 C CA . THR A 1 82 ? -0.384 -10.973 17.224 1.00 91.38 82 THR A CA 1
ATOM 656 C C . THR A 1 82 ? -0.270 -11.130 15.705 1.00 91.38 82 THR A C 1
ATOM 658 O O . THR A 1 82 ? 0.565 -10.474 15.088 1.00 91.38 82 THR A O 1
ATOM 661 N N . PHE A 1 83 ? -1.140 -11.923 15.068 1.00 91.06 83 PHE A N 1
ATOM 662 C CA . PHE A 1 83 ? -1.154 -12.025 13.604 1.00 91.06 83 PHE A CA 1
ATOM 663 C C . PHE A 1 83 ? -1.501 -10.689 12.925 1.00 91.06 83 PHE A C 1
ATOM 665 O O . PHE A 1 83 ? -0.819 -10.277 11.988 1.00 91.06 83 PHE A O 1
ATOM 672 N N . GLN A 1 84 ? -2.526 -9.984 13.416 1.00 91.06 84 GLN A N 1
ATOM 673 C CA . GLN A 1 84 ? -2.920 -8.673 12.890 1.00 91.06 84 GLN A CA 1
ATOM 674 C C . GLN A 1 84 ? -1.789 -7.657 13.074 1.00 91.06 84 GLN A C 1
ATOM 676 O O . GLN A 1 84 ? -1.483 -6.912 12.146 1.00 91.06 84 GLN A O 1
ATOM 681 N N . GLN A 1 85 ? -1.120 -7.675 14.230 1.00 92.69 85 GLN A N 1
ATOM 682 C CA . GLN A 1 85 ? 0.030 -6.811 14.505 1.00 92.69 85 GLN A CA 1
ATOM 683 C C . GLN A 1 85 ? 1.187 -7.071 13.527 1.00 92.69 85 GLN A C 1
ATOM 685 O O . GLN A 1 85 ? 1.739 -6.124 12.970 1.00 92.69 85 GLN A O 1
ATOM 690 N N . ILE A 1 86 ? 1.513 -8.341 13.252 1.00 93.69 86 ILE A N 1
ATOM 691 C CA . ILE A 1 86 ? 2.550 -8.715 12.275 1.00 93.69 86 ILE A CA 1
ATOM 692 C C . ILE A 1 86 ? 2.185 -8.209 10.875 1.00 93.69 86 ILE A C 1
ATOM 694 O O . ILE A 1 86 ? 3.023 -7.613 10.200 1.00 93.69 86 ILE A O 1
ATOM 698 N N . VAL A 1 87 ? 0.936 -8.394 10.436 1.00 93.06 87 VAL A N 1
ATOM 699 C CA . VAL A 1 87 ? 0.480 -7.902 9.125 1.00 93.06 87 VAL A CA 1
ATOM 700 C C . VAL A 1 87 ? 0.606 -6.379 9.043 1.00 93.06 87 VAL A C 1
ATOM 702 O O . VAL A 1 87 ? 1.171 -5.860 8.079 1.00 93.06 87 VAL A O 1
ATOM 705 N N . LEU A 1 88 ? 0.141 -5.659 10.067 1.00 92.94 88 LEU A N 1
ATOM 706 C CA . LEU A 1 88 ? 0.206 -4.195 10.126 1.00 92.94 88 LEU A CA 1
ATOM 707 C C . LEU A 1 88 ? 1.637 -3.656 10.215 1.00 92.94 88 LEU A C 1
ATOM 709 O O . LEU A 1 88 ? 1.871 -2.524 9.790 1.00 92.94 88 LEU A O 1
ATOM 713 N N . TYR A 1 89 ? 2.579 -4.463 10.703 1.00 92.75 89 TYR A N 1
ATOM 714 C CA . TYR A 1 89 ? 4.008 -4.160 10.727 1.00 92.75 89 TYR A CA 1
ATOM 715 C C . TYR A 1 89 ? 4.698 -4.425 9.378 1.00 92.75 89 TYR A C 1
ATOM 717 O O . TYR A 1 89 ? 5.570 -3.660 8.971 1.00 92.75 89 TYR A O 1
ATOM 725 N N . LEU A 1 90 ? 4.288 -5.461 8.639 1.00 93.69 90 LEU A N 1
ATOM 726 C CA . LEU A 1 90 ? 4.864 -5.799 7.330 1.00 93.69 90 LEU A CA 1
ATOM 727 C C . LEU A 1 90 ? 4.374 -4.887 6.198 1.00 93.69 90 LEU A C 1
ATOM 729 O O . LEU A 1 90 ? 5.160 -4.522 5.323 1.00 93.69 90 LEU A O 1
ATOM 733 N N . LEU A 1 91 ? 3.099 -4.486 6.211 1.00 94.00 91 LEU A N 1
ATOM 734 C CA . LEU A 1 91 ? 2.526 -3.580 5.205 1.00 94.00 91 LEU A CA 1
ATOM 735 C C . LEU A 1 91 ? 3.368 -2.308 4.958 1.00 94.00 91 LEU A C 1
ATOM 737 O O . LEU A 1 91 ? 3.737 -2.082 3.803 1.00 94.00 91 LEU A O 1
ATOM 741 N N . PRO A 1 92 ? 3.744 -1.508 5.979 1.00 93.62 92 PRO A N 1
ATOM 742 C CA . PRO A 1 92 ? 4.534 -0.295 5.776 1.00 93.62 92 PRO A CA 1
ATOM 743 C C . PRO A 1 92 ? 5.945 -0.575 5.246 1.00 93.62 92 PRO A C 1
ATOM 745 O O . PRO A 1 92 ? 6.512 0.293 4.583 1.00 93.62 92 PRO A O 1
ATOM 748 N N . MET A 1 93 ? 6.524 -1.758 5.493 1.00 91.94 93 MET A N 1
ATOM 749 C CA . MET A 1 93 ? 7.817 -2.139 4.904 1.00 91.94 93 MET A CA 1
ATOM 750 C C . MET A 1 93 ? 7.700 -2.373 3.397 1.00 91.94 93 MET A C 1
ATOM 752 O O . MET A 1 93 ? 8.570 -1.964 2.625 1.00 91.94 93 MET A O 1
ATOM 756 N N . MET A 1 94 ? 6.602 -2.998 2.969 1.00 91.81 94 MET A N 1
ATOM 757 C CA . MET A 1 94 ? 6.350 -3.314 1.562 1.00 91.81 94 MET A CA 1
ATOM 758 C C . MET A 1 94 ? 5.958 -2.082 0.739 1.00 91.81 94 MET A C 1
ATOM 760 O O . MET A 1 94 ? 6.202 -2.044 -0.468 1.00 91.81 94 MET A O 1
ATOM 764 N N . THR A 1 95 ? 5.364 -1.067 1.369 1.00 91.62 95 THR A N 1
ATOM 765 C CA . THR A 1 95 ? 4.937 0.169 0.694 1.00 91.62 95 THR A CA 1
ATOM 766 C C . THR A 1 95 ? 5.915 1.330 0.840 1.00 91.62 95 THR A C 1
ATOM 768 O O . THR A 1 95 ? 5.659 2.406 0.293 1.00 91.62 95 THR A O 1
ATOM 771 N N . ASN A 1 96 ? 7.048 1.143 1.527 1.00 91.25 96 ASN A N 1
ATOM 772 C CA . ASN A 1 96 ? 8.012 2.222 1.706 1.00 91.25 96 ASN A CA 1
ATOM 773 C C . ASN A 1 96 ? 8.636 2.672 0.355 1.00 91.25 96 ASN A C 1
ATOM 775 O O . ASN A 1 96 ? 8.623 1.938 -0.646 1.00 91.25 96 ASN A O 1
ATOM 779 N N . PRO A 1 97 ? 9.240 3.874 0.309 1.00 88.94 97 PRO A N 1
ATOM 780 C CA . PRO A 1 97 ? 9.910 4.365 -0.894 1.00 88.94 97 PRO A CA 1
ATOM 781 C C . PRO A 1 97 ? 11.079 3.485 -1.360 1.00 88.94 97 PRO A C 1
ATOM 783 O O . PRO A 1 97 ? 11.329 3.404 -2.559 1.00 88.94 97 PRO A O 1
ATOM 786 N N . ILE A 1 98 ? 11.791 2.818 -0.451 1.00 90.19 98 ILE A N 1
ATOM 787 C CA . ILE A 1 98 ? 12.927 1.940 -0.767 1.00 90.19 98 ILE A CA 1
ATOM 788 C C . ILE A 1 98 ? 12.448 0.739 -1.596 1.00 90.19 98 ILE A C 1
ATOM 790 O O . ILE A 1 98 ? 12.941 0.528 -2.703 1.00 90.19 98 ILE A O 1
ATOM 794 N N . THR A 1 99 ? 11.448 -0.001 -1.121 1.00 88.81 99 THR A N 1
ATOM 795 C CA . THR A 1 99 ? 10.848 -1.170 -1.774 1.00 88.81 99 THR A CA 1
ATOM 796 C C . THR A 1 99 ? 10.259 -0.793 -3.130 1.00 88.81 99 THR A C 1
ATOM 798 O O . THR A 1 99 ? 10.569 -1.424 -4.143 1.00 88.81 99 THR A O 1
ATOM 801 N N . ASN A 1 100 ? 9.496 0.302 -3.187 1.00 88.25 100 ASN A N 1
ATOM 802 C CA . ASN A 1 100 ? 8.889 0.764 -4.435 1.00 88.25 100 ASN A CA 1
ATOM 803 C C . ASN A 1 100 ? 9.924 1.177 -5.492 1.00 88.25 100 ASN A C 1
ATOM 805 O O . ASN A 1 100 ? 9.775 0.836 -6.667 1.00 88.25 100 ASN A O 1
ATOM 809 N N . ASN A 1 101 ? 10.988 1.886 -5.105 1.00 88.31 101 ASN A N 1
ATOM 810 C CA . ASN A 1 101 ? 12.029 2.287 -6.055 1.00 88.31 101 ASN A CA 1
ATOM 811 C C . ASN A 1 101 ? 12.939 1.116 -6.453 1.00 88.31 101 ASN A C 1
ATOM 813 O O . ASN A 1 101 ? 13.408 1.068 -7.592 1.00 88.31 101 ASN A O 1
ATOM 817 N N . THR A 1 102 ? 13.143 0.142 -5.563 1.00 88.44 102 THR A N 1
ATOM 818 C CA . THR A 1 102 ? 13.946 -1.060 -5.837 1.00 88.44 102 THR A CA 1
ATOM 819 C C . THR A 1 102 ? 13.372 -1.869 -7.002 1.00 88.44 102 THR A C 1
ATOM 821 O O . THR A 1 102 ? 14.122 -2.315 -7.871 1.00 88.44 102 THR A O 1
ATOM 824 N N . PHE A 1 103 ? 12.043 -1.974 -7.111 1.00 85.25 103 PHE A N 1
ATOM 825 C CA . PHE A 1 103 ? 11.395 -2.634 -8.251 1.00 85.25 103 PHE A CA 1
ATOM 826 C C . PHE A 1 103 ? 11.789 -2.011 -9.603 1.00 85.25 103 PHE A C 1
ATOM 828 O O . PHE A 1 103 ? 12.032 -2.715 -10.585 1.00 85.25 103 PHE A O 1
ATOM 835 N N . VAL A 1 104 ? 11.932 -0.683 -9.655 1.00 85.94 104 VAL A N 1
ATOM 836 C CA . VAL A 1 104 ? 12.343 0.028 -10.876 1.00 85.94 104 VAL A CA 1
ATOM 837 C C . VAL A 1 104 ? 13.792 -0.280 -11.239 1.00 85.94 104 VAL A C 1
ATOM 839 O O . VAL A 1 104 ? 14.120 -0.379 -12.422 1.00 85.94 104 VAL A O 1
ATOM 842 N N . VAL A 1 105 ? 14.662 -0.438 -10.240 1.00 87.69 105 VAL A N 1
ATOM 843 C CA . VAL A 1 105 ? 16.069 -0.799 -10.455 1.00 87.69 105 VAL A CA 1
ATOM 844 C C . VAL A 1 105 ? 16.174 -2.185 -11.089 1.00 87.69 105 VAL A C 1
ATOM 846 O O . VAL A 1 105 ? 16.872 -2.324 -12.093 1.00 87.69 105 VAL A O 1
ATOM 849 N N . PHE A 1 106 ? 15.424 -3.176 -10.595 1.00 84.44 106 PHE A N 1
ATOM 850 C CA . PHE A 1 106 ? 15.388 -4.515 -11.198 1.00 84.44 106 PHE A CA 1
ATOM 851 C C . PHE A 1 106 ? 14.909 -4.492 -12.649 1.00 84.44 106 PHE A C 1
ATOM 853 O O . PHE A 1 106 ? 15.522 -5.111 -13.517 1.00 84.44 106 PHE A O 1
ATOM 860 N N . LEU A 1 107 ? 13.856 -3.723 -12.933 1.00 85.06 107 LEU A N 1
ATOM 861 C CA . LEU A 1 107 ? 13.365 -3.528 -14.296 1.00 85.06 107 LEU A CA 1
ATOM 862 C C . LEU A 1 107 ? 14.462 -2.952 -15.200 1.00 85.06 107 LEU A C 1
ATOM 864 O O . LEU A 1 107 ? 14.703 -3.474 -16.287 1.00 85.06 107 LEU A O 1
ATOM 868 N N . ARG A 1 108 ? 15.173 -1.912 -14.751 1.00 85.25 108 ARG A N 1
ATOM 869 C CA . ARG A 1 108 ? 16.279 -1.325 -15.525 1.00 85.25 108 ARG A CA 1
ATOM 870 C C . ARG A 1 108 ? 17.420 -2.315 -15.751 1.00 85.25 108 ARG A C 1
ATOM 872 O O . ARG A 1 108 ? 17.952 -2.342 -16.858 1.00 85.25 108 ARG A O 1
ATOM 879 N N . LEU A 1 109 ? 17.769 -3.129 -14.755 1.00 87.62 109 LEU A N 1
ATOM 880 C CA . LEU A 1 109 ? 18.818 -4.142 -14.883 1.00 87.62 109 LEU A CA 1
ATOM 881 C C . LEU A 1 109 ? 18.435 -5.224 -15.906 1.00 87.62 109 LEU A C 1
ATOM 883 O O . LEU A 1 109 ? 19.250 -5.573 -16.755 1.00 87.62 109 LEU A O 1
ATOM 887 N N . TYR A 1 110 ? 17.173 -5.664 -15.910 1.00 86.25 110 TYR A N 1
ATOM 888 C CA . TYR A 1 110 ? 16.649 -6.605 -16.906 1.00 86.25 110 TYR A CA 1
ATOM 889 C C . TYR A 1 110 ? 16.744 -6.055 -18.340 1.00 86.25 110 TYR A C 1
ATOM 891 O O . TYR A 1 110 ? 17.195 -6.741 -19.260 1.00 86.25 110 TYR A O 1
ATOM 899 N N . TRP A 1 111 ? 16.355 -4.793 -18.554 1.00 83.88 111 TRP A N 1
ATOM 900 C CA . TRP A 1 111 ? 16.466 -4.159 -19.875 1.00 83.88 111 TRP A CA 1
ATOM 901 C C . TRP A 1 111 ? 17.919 -3.919 -20.294 1.00 83.88 111 TRP A C 1
ATOM 903 O O . TRP A 1 111 ? 18.236 -4.007 -21.483 1.00 83.88 111 TRP A O 1
ATOM 913 N N . PHE A 1 112 ? 18.800 -3.637 -19.333 1.00 86.44 112 PHE A N 1
ATOM 914 C CA . PHE A 1 112 ? 20.235 -3.515 -19.568 1.00 86.44 112 PHE A CA 1
ATOM 915 C C . PHE A 1 112 ? 20.831 -4.844 -20.043 1.00 86.44 112 PHE A C 1
ATOM 917 O O . PHE A 1 112 ? 21.466 -4.880 -21.097 1.00 86.44 112 PHE A O 1
ATOM 924 N N . GLU A 1 113 ? 20.548 -5.940 -19.335 1.00 87.12 113 GLU A N 1
ATOM 925 C CA . GLU A 1 113 ? 20.995 -7.284 -19.706 1.00 87.12 113 GLU A CA 1
ATOM 926 C C . GLU A 1 113 ? 20.497 -7.666 -21.103 1.00 87.12 113 GLU A C 1
ATOM 928 O O . GLU A 1 113 ? 21.287 -8.040 -21.972 1.00 87.12 113 GLU A O 1
ATOM 933 N N . LYS A 1 114 ? 19.200 -7.466 -21.370 1.00 84.75 114 LYS A N 1
ATOM 934 C CA . LYS A 1 114 ? 18.592 -7.773 -22.670 1.00 84.75 114 LYS A CA 1
ATOM 935 C C . LYS A 1 114 ? 19.228 -6.994 -23.825 1.00 84.75 114 LYS A C 1
ATOM 937 O O . LYS A 1 114 ? 19.372 -7.544 -24.915 1.00 84.75 114 LYS A O 1
ATOM 942 N N . ARG A 1 115 ? 19.626 -5.734 -23.608 1.00 83.31 115 ARG A N 1
ATOM 943 C CA . ARG A 1 115 ? 20.324 -4.935 -24.629 1.00 83.31 115 ARG A CA 1
ATOM 944 C C . ARG A 1 115 ? 21.765 -5.406 -24.846 1.00 83.31 115 ARG A C 1
ATOM 946 O O . ARG A 1 115 ? 22.215 -5.444 -25.989 1.00 83.31 115 ARG A O 1
ATOM 953 N N . PHE A 1 116 ? 22.463 -5.813 -23.789 1.00 84.25 116 PHE A N 1
ATOM 954 C CA . PHE A 1 116 ? 23.831 -6.327 -23.893 1.00 84.25 116 PHE A CA 1
ATOM 955 C C . PHE A 1 116 ? 23.921 -7.711 -24.543 1.00 84.25 116 PHE A C 1
ATOM 957 O O . PHE A 1 116 ? 24.928 -8.002 -25.185 1.00 84.25 116 PHE A O 1
ATOM 964 N N . GLN A 1 117 ? 22.871 -8.536 -24.467 1.00 82.44 117 GLN A N 1
ATOM 965 C CA . GLN A 1 117 ? 22.872 -9.847 -25.129 1.00 82.44 117 GLN A CA 1
ATOM 966 C C . GLN A 1 117 ? 23.046 -9.761 -26.654 1.00 82.44 117 GLN A C 1
ATOM 968 O O . GLN A 1 117 ? 23.698 -10.625 -27.238 1.00 82.44 117 GLN A O 1
ATOM 973 N N . HIS A 1 118 ? 22.513 -8.722 -27.308 1.00 78.19 118 HIS A N 1
ATOM 974 C CA . HIS A 1 118 ? 22.692 -8.545 -28.754 1.00 78.19 118 HIS A CA 1
ATOM 975 C C . HIS A 1 118 ? 24.135 -8.158 -29.105 1.00 78.19 118 HIS A C 1
ATOM 977 O O . HIS A 1 118 ? 24.733 -8.755 -29.996 1.00 78.19 118 HIS A O 1
ATOM 983 N N . ILE A 1 119 ? 24.716 -7.228 -28.341 1.00 77.62 119 ILE A N 1
ATOM 984 C CA . ILE A 1 119 ? 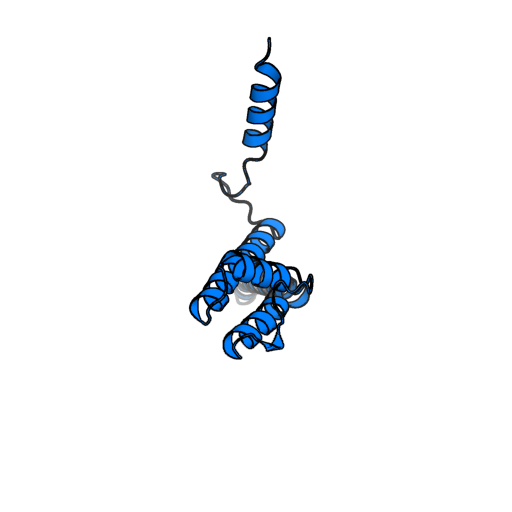26.095 -6.752 -28.528 1.00 77.62 119 ILE A CA 1
ATOM 985 C C . ILE A 1 119 ? 27.093 -7.892 -28.291 1.00 77.62 119 ILE A C 1
ATOM 987 O O . ILE A 1 119 ? 28.005 -8.098 -29.086 1.00 77.62 119 ILE A O 1
ATOM 991 N N . ALA A 1 120 ? 26.896 -8.684 -27.232 1.00 77.00 120 ALA A N 1
ATOM 992 C CA . ALA A 1 120 ? 27.742 -9.839 -26.940 1.00 77.00 120 ALA A CA 1
ATOM 993 C C . ALA A 1 120 ? 27.668 -10.917 -28.037 1.00 77.00 120 ALA A C 1
ATOM 995 O O . ALA A 1 120 ? 28.651 -11.613 -28.291 1.00 77.00 120 ALA A O 1
ATOM 996 N N . LYS A 1 121 ? 26.513 -11.057 -28.700 1.00 79.38 121 LYS A N 1
ATOM 997 C CA . LYS A 1 121 ? 26.323 -12.004 -29.804 1.00 79.38 121 LYS A CA 1
ATOM 998 C C . LYS A 1 121 ? 26.977 -11.526 -31.104 1.00 79.38 121 LYS A C 1
ATOM 1000 O O . LYS A 1 121 ? 27.500 -12.361 -31.834 1.00 79.38 121 LYS A O 1
ATOM 1005 N N . GLU A 1 122 ? 26.978 -10.221 -31.372 1.00 79.69 122 GLU A N 1
ATOM 1006 C CA . GLU A 1 122 ? 27.700 -9.624 -32.506 1.00 79.69 122 GLU A CA 1
ATOM 1007 C C . GLU A 1 122 ? 29.218 -9.641 -32.305 1.00 79.69 122 GLU A C 1
ATOM 1009 O O . GLU A 1 122 ? 29.933 -9.987 -33.234 1.00 79.69 122 GLU A O 1
ATOM 1014 N N . ALA A 1 123 ? 29.717 -9.370 -31.095 1.00 77.19 123 ALA A N 1
ATOM 1015 C CA . ALA A 1 123 ? 31.155 -9.372 -30.798 1.00 77.19 123 ALA A CA 1
ATOM 1016 C C . ALA A 1 123 ? 31.809 -10.770 -30.824 1.00 77.19 123 ALA A C 1
ATOM 1018 O O . ALA A 1 123 ? 33.032 -10.879 -30.851 1.00 77.19 123 ALA A O 1
ATOM 1019 N N . LYS A 1 124 ? 31.009 -11.845 -30.773 1.00 75.88 124 LYS A N 1
ATOM 1020 C CA . LYS A 1 124 ? 31.484 -13.238 -30.833 1.00 75.88 124 LYS A CA 1
ATOM 1021 C C . LYS A 1 124 ? 31.602 -13.770 -32.272 1.00 75.88 124 LYS A C 1
ATOM 1023 O O . LYS A 1 124 ? 32.049 -14.902 -32.453 1.00 75.88 124 LYS A O 1
ATOM 1028 N N . ARG A 1 125 ? 31.149 -13.007 -33.268 1.00 55.53 125 ARG A N 1
ATOM 1029 C CA . ARG A 1 125 ? 31.162 -13.379 -34.686 1.00 55.53 125 ARG A CA 1
ATOM 1030 C C . ARG A 1 125 ? 32.327 -12.716 -35.406 1.00 55.53 125 ARG A C 1
ATOM 1032 O O . ARG A 1 125 ? 32.861 -13.382 -36.315 1.00 55.53 125 ARG A O 1
#

Sequence (125 aa):
MMLKPFVDVWHHVKAMKPSFLSRKPHFNFITVHYFWIIGLALLGSILVFTTGQLKYIDALFFASGSCTQSGLNTVNFNDLNTFQQIVLYLLPMMTNPITNNTFVVFLRLYWFEKRFQHIAKEAKR

Radius of gyration: 21.68 Å; chains: 1; bounding box: 62×39×57 Å

pLDDT: mean 82.76, std 12.34, range 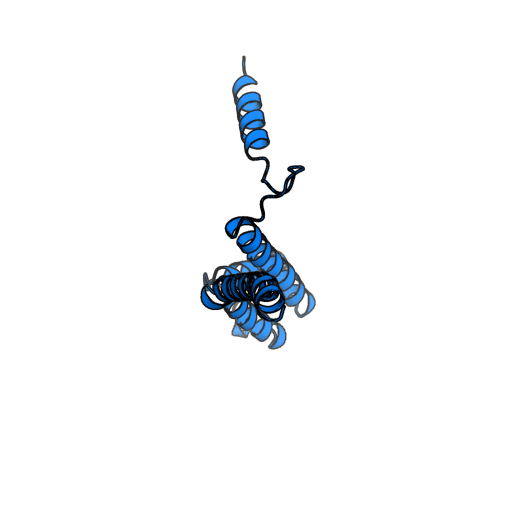[51.53, 94.94]

Secondary structure (DSSP, 8-state):
--SHHHHHHHHHHHHT--GGGSSS----HHHHHHHHHHHHHHHHHHHHHHTSS--HHHHHHHHHHHHHT----SS-GGGS-HHHHHHHHHHHHHSSHHHHHHHHHHHHHHHHHHHHHHHHHHHT-